Protein AF-A0A3D5UYQ9-F1 (afdb_monomer_lite)

Sequence (137 aa):
KLAPEERDIIEDWAAAVFQTLLFNLVNPEQKKLIYADFGLDWREVQAEMLEAVTDEDRREGMKDAANVFRVLVKTLLKAGIITDRTRAFYATYVDMEELKDEDDRMVGDDIAEQGIEFLKTVNFANKKNPMHSAAAE

Secondary structure (DSSP, 8-state):
---HHHHHHHHHHHHHHHHHHHHHTT-GGGGHHHHHHTT--HHHHHHHHHHH--HHHHHHHTTSTT-HHHHHHHHHHHTT---HHHHHHHHTTS-HHHHHHS-S--HHHHHHHHHHHHHHHHHHHHHT---SSS---

Structure (mmCIF, N/CA/C/O backbone):
data_AF-A0A3D5UYQ9-F1
#
_entry.id   AF-A0A3D5UYQ9-F1
#
loop_
_atom_site.group_PDB
_atom_site.id
_ato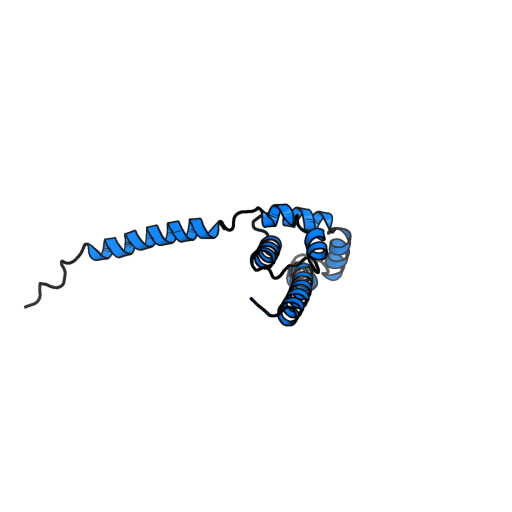m_site.type_symbol
_atom_site.label_atom_id
_atom_site.label_alt_id
_atom_site.label_comp_id
_atom_site.label_asym_id
_atom_site.label_entity_id
_atom_site.label_seq_id
_atom_site.pdbx_PDB_ins_code
_atom_site.Cartn_x
_atom_site.Cartn_y
_atom_site.Cartn_z
_atom_site.occupancy
_atom_site.B_iso_or_equiv
_atom_site.auth_seq_id
_atom_site.auth_comp_id
_atom_site.auth_asym_id
_atom_site.auth_atom_id
_atom_site.pdbx_PDB_model_num
ATOM 1 N N . LYS A 1 1 ? -9.394 -0.340 23.772 1.00 65.75 1 LYS A N 1
ATOM 2 C CA . LYS A 1 1 ? -8.863 0.708 22.865 1.00 65.75 1 LYS A CA 1
ATOM 3 C C . LYS A 1 1 ? -7.449 1.021 23.327 1.00 65.75 1 LYS A C 1
ATOM 5 O O . LYS A 1 1 ? -7.270 1.093 24.535 1.00 65.75 1 LYS A O 1
ATOM 10 N N . LEU A 1 2 ? -6.494 1.115 22.403 1.00 73.94 2 LEU A N 1
ATOM 11 C CA . LEU A 1 2 ? -5.098 1.474 22.693 1.00 73.94 2 LEU A CA 1
ATOM 12 C C . LEU A 1 2 ? -5.011 2.889 23.281 1.00 73.94 2 LEU A C 1
ATOM 14 O O . LEU A 1 2 ? -5.895 3.710 23.002 1.00 73.94 2 LEU A O 1
ATOM 18 N N . ALA A 1 3 ? -3.968 3.169 24.068 1.00 89.12 3 ALA A N 1
ATOM 19 C CA . ALA A 1 3 ? -3.659 4.543 24.451 1.00 89.12 3 ALA A CA 1
ATOM 20 C C . ALA A 1 3 ? -3.296 5.371 23.199 1.00 89.12 3 ALA A C 1
ATOM 22 O O . ALA A 1 3 ? -2.811 4.795 22.218 1.00 89.12 3 ALA A O 1
ATOM 23 N N . PRO A 1 4 ? -3.540 6.696 23.188 1.00 89.62 4 PRO A N 1
ATOM 24 C CA . PRO A 1 4 ? -3.223 7.544 22.038 1.00 89.62 4 PRO A CA 1
ATOM 25 C C . PRO A 1 4 ? -1.773 7.398 21.571 1.00 89.62 4 PRO A C 1
ATOM 27 O O . PRO A 1 4 ? -1.536 7.203 20.387 1.00 89.62 4 PRO A O 1
ATOM 30 N N . GLU A 1 5 ? -0.824 7.389 22.503 1.00 92.31 5 GLU A N 1
ATOM 31 C CA . GLU A 1 5 ? 0.606 7.297 22.211 1.00 92.31 5 GLU A CA 1
ATOM 32 C C . GLU A 1 5 ? 0.977 5.947 21.580 1.00 92.31 5 GLU A C 1
ATOM 34 O O . GLU A 1 5 ? 1.746 5.889 20.625 1.00 92.31 5 GLU A O 1
ATOM 39 N N . GLU A 1 6 ? 0.397 4.851 22.076 1.00 90.50 6 GLU A N 1
ATOM 40 C CA . GLU A 1 6 ? 0.620 3.509 21.525 1.00 90.50 6 GLU A CA 1
ATOM 41 C C . GLU A 1 6 ? 0.027 3.374 20.120 1.00 90.50 6 GLU A C 1
ATOM 43 O O . GLU A 1 6 ? 0.648 2.788 19.232 1.00 90.50 6 GLU A O 1
ATOM 48 N N . ARG A 1 7 ? -1.172 3.927 19.905 1.00 90.88 7 ARG A N 1
ATOM 49 C CA . ARG A 1 7 ? -1.819 3.934 18.590 1.00 90.88 7 ARG A CA 1
ATOM 50 C C . ARG A 1 7 ? -0.998 4.736 17.588 1.00 90.88 7 ARG A C 1
ATOM 52 O O . ARG A 1 7 ? -0.814 4.257 16.477 1.00 90.88 7 ARG A O 1
ATOM 59 N N . ASP A 1 8 ? -0.509 5.910 17.970 1.00 95.06 8 ASP A N 1
ATOM 60 C CA . ASP A 1 8 ? 0.236 6.787 17.066 1.00 95.06 8 ASP A CA 1
ATOM 61 C C . ASP A 1 8 ? 1.559 6.127 16.624 1.00 95.06 8 ASP A C 1
ATOM 63 O O . ASP A 1 8 ? 1.909 6.187 15.448 1.00 95.06 8 ASP A O 1
ATOM 67 N N . ILE A 1 9 ? 2.234 5.387 17.517 1.00 95.75 9 ILE A N 1
ATOM 68 C CA . ILE A 1 9 ? 3.410 4.567 17.164 1.00 95.75 9 ILE A CA 1
ATOM 69 C C . ILE A 1 9 ? 3.045 3.475 16.149 1.00 95.75 9 ILE A C 1
ATOM 71 O O . ILE A 1 9 ? 3.769 3.258 15.175 1.00 95.75 9 ILE A O 1
ATOM 75 N N . ILE A 1 10 ? 1.933 2.770 16.373 1.00 94.88 10 ILE A N 1
ATOM 76 C CA . ILE A 1 10 ? 1.465 1.710 15.468 1.00 94.88 10 ILE A CA 1
ATOM 77 C C . ILE A 1 10 ? 1.065 2.293 14.107 1.00 94.88 10 ILE A C 1
ATOM 79 O O . ILE A 1 10 ? 1.363 1.690 13.079 1.00 94.88 10 ILE A O 1
ATOM 83 N N . GLU A 1 11 ? 0.417 3.456 14.091 1.00 95.44 11 GLU A N 1
ATOM 84 C CA . GLU A 1 11 ? 0.010 4.169 12.882 1.00 95.44 11 GLU A CA 1
ATOM 85 C C . GLU A 1 11 ? 1.227 4.596 12.045 1.00 95.44 11 GLU A C 1
ATOM 87 O O . GLU A 1 11 ? 1.277 4.314 10.845 1.00 95.44 11 GLU A O 1
ATOM 92 N N . ASP A 1 12 ? 2.235 5.198 12.682 1.00 96.56 12 ASP A N 1
ATOM 93 C CA . ASP A 1 12 ? 3.471 5.625 12.019 1.00 96.56 12 ASP A CA 1
ATOM 94 C C . ASP A 1 12 ? 4.240 4.414 11.458 1.00 96.56 12 ASP A C 1
ATOM 96 O O . ASP A 1 12 ? 4.718 4.430 10.318 1.00 96.56 12 ASP A O 1
ATOM 100 N N . TRP A 1 13 ? 4.309 3.320 12.226 1.00 96.69 13 TRP A N 1
ATOM 101 C CA . TRP A 1 13 ? 4.916 2.070 11.770 1.00 96.69 13 TRP A CA 1
ATOM 102 C C . TRP A 1 13 ? 4.155 1.457 10.590 1.00 96.69 13 TRP A C 1
ATOM 104 O O . TRP A 1 13 ? 4.776 1.047 9.607 1.00 96.69 13 TRP A O 1
ATOM 114 N N . ALA A 1 14 ? 2.820 1.434 10.640 1.00 95.88 14 ALA A N 1
ATOM 115 C CA . ALA A 1 14 ? 1.992 0.906 9.561 1.00 95.88 14 ALA A CA 1
ATOM 116 C C . ALA A 1 14 ? 2.192 1.690 8.253 1.00 95.88 14 ALA A C 1
ATOM 118 O O . ALA A 1 14 ? 2.344 1.075 7.196 1.00 95.88 14 ALA A O 1
ATOM 119 N N . ALA A 1 15 ? 2.276 3.023 8.322 1.00 94.56 15 ALA A N 1
ATOM 120 C CA . ALA A 1 15 ? 2.550 3.865 7.157 1.00 94.56 15 ALA A CA 1
ATOM 121 C C . ALA A 1 15 ? 3.939 3.582 6.554 1.00 94.56 15 ALA A C 1
ATOM 123 O O . ALA A 1 15 ? 4.070 3.412 5.338 1.00 94.56 15 ALA A O 1
ATOM 124 N N . ALA A 1 16 ? 4.970 3.449 7.395 1.00 94.12 16 ALA A N 1
ATOM 125 C CA . ALA A 1 16 ? 6.324 3.122 6.946 1.00 94.12 16 ALA A CA 1
ATOM 126 C C . ALA A 1 16 ? 6.405 1.731 6.288 1.00 94.12 16 ALA A C 1
ATOM 128 O O . ALA A 1 16 ? 7.047 1.559 5.243 1.00 94.12 16 ALA A O 1
ATOM 129 N N . VAL A 1 17 ? 5.728 0.734 6.868 1.00 93.00 17 VAL A N 1
ATOM 130 C CA . VAL A 1 17 ? 5.650 -0.624 6.310 1.00 93.00 17 VAL A CA 1
ATOM 131 C C . VAL A 1 17 ? 4.901 -0.621 4.982 1.00 93.00 17 VAL A C 1
ATOM 133 O O . VAL A 1 17 ? 5.391 -1.212 4.020 1.00 93.00 17 VAL A O 1
ATOM 136 N N . PHE A 1 18 ? 3.764 0.076 4.896 1.00 91.88 18 PHE A N 1
ATOM 137 C CA . PHE A 1 18 ? 2.996 0.203 3.659 1.00 91.88 18 PHE A CA 1
ATOM 138 C C . PHE A 1 18 ? 3.860 0.760 2.525 1.00 91.88 18 PHE A C 1
ATOM 140 O O . PHE A 1 18 ? 3.958 0.135 1.470 1.00 91.88 18 PHE A O 1
ATOM 147 N N . GLN A 1 19 ? 4.549 1.882 2.762 1.00 88.88 19 GLN A N 1
ATOM 148 C CA . GLN A 1 19 ? 5.427 2.493 1.764 1.00 88.88 19 GLN A CA 1
ATOM 149 C C . GLN A 1 19 ? 6.528 1.527 1.316 1.00 88.88 19 GLN A C 1
ATOM 151 O O . GLN A 1 19 ? 6.777 1.358 0.124 1.00 88.88 19 GLN A O 1
ATOM 156 N N . THR A 1 20 ? 7.169 0.859 2.275 1.00 89.12 20 THR A N 1
ATOM 157 C CA . THR A 1 20 ? 8.256 -0.085 1.997 1.00 89.12 20 THR A CA 1
ATOM 158 C C . THR A 1 20 ? 7.777 -1.245 1.128 1.00 89.12 20 THR A C 1
ATOM 160 O O . THR A 1 20 ? 8.424 -1.593 0.141 1.00 89.12 20 THR A O 1
ATOM 163 N N . LEU A 1 21 ? 6.632 -1.842 1.467 1.00 87.69 21 LEU A N 1
ATOM 164 C CA . LEU A 1 21 ? 6.068 -2.955 0.708 1.00 87.69 21 LEU A CA 1
ATOM 165 C C . LEU A 1 21 ? 5.633 -2.524 -0.695 1.00 87.69 21 LEU A C 1
ATOM 167 O O . LEU A 1 21 ? 5.887 -3.262 -1.648 1.00 87.69 21 LEU A O 1
ATOM 171 N N . LEU A 1 22 ? 5.040 -1.332 -0.823 1.00 84.75 22 LEU A N 1
ATOM 172 C CA . LEU A 1 22 ? 4.555 -0.798 -2.095 1.00 84.75 22 LEU A CA 1
ATOM 173 C C . LEU A 1 22 ? 5.668 -0.727 -3.146 1.00 84.75 22 LEU A C 1
ATOM 175 O O . LEU A 1 22 ? 5.468 -1.149 -4.284 1.00 84.75 22 LEU A O 1
ATOM 179 N N . PHE A 1 23 ? 6.858 -0.266 -2.758 1.00 79.19 23 PHE A N 1
ATOM 180 C CA . PHE A 1 23 ? 7.998 -0.170 -3.673 1.00 79.19 23 PHE A CA 1
ATOM 181 C C . PHE A 1 23 ? 8.808 -1.468 -3.781 1.00 79.19 23 PHE A C 1
ATOM 183 O O . PHE A 1 23 ? 9.385 -1.741 -4.834 1.00 79.19 23 PHE A O 1
ATOM 190 N N . ASN A 1 24 ? 8.824 -2.307 -2.742 1.00 80.75 24 ASN A N 1
ATOM 191 C CA . ASN A 1 24 ? 9.569 -3.566 -2.782 1.00 80.75 24 ASN A CA 1
ATOM 192 C C . ASN A 1 24 ? 8.918 -4.633 -3.666 1.00 80.75 24 ASN A C 1
ATOM 194 O O . ASN A 1 24 ? 9.639 -5.341 -4.363 1.00 80.75 24 ASN A O 1
ATOM 198 N N . LEU A 1 25 ? 7.586 -4.753 -3.688 1.00 73.88 25 LEU A N 1
ATOM 199 C CA . LEU A 1 25 ? 6.907 -5.827 -4.436 1.00 73.88 25 LEU A CA 1
ATOM 200 C C . LEU A 1 25 ? 7.179 -5.764 -5.954 1.00 73.88 25 LEU A C 1
ATOM 202 O O . LEU A 1 25 ? 7.180 -6.773 -6.670 1.00 73.88 25 LEU A O 1
ATOM 206 N N . VAL A 1 26 ? 7.445 -4.560 -6.451 1.00 74.56 26 VAL A N 1
ATOM 207 C CA . VAL A 1 26 ? 7.749 -4.295 -7.858 1.00 74.56 26 VAL A CA 1
ATOM 208 C C . VAL A 1 26 ? 9.240 -4.100 -8.126 1.00 74.56 26 VAL A C 1
ATOM 210 O O . VAL A 1 26 ? 9.596 -3.886 -9.277 1.00 74.56 26 VAL A O 1
ATOM 213 N N . ASN A 1 27 ? 10.111 -4.236 -7.119 1.00 85.31 27 ASN A N 1
ATOM 214 C CA . ASN A 1 27 ? 11.535 -3.925 -7.239 1.00 85.31 27 ASN A CA 1
ATOM 215 C C . ASN A 1 27 ? 12.237 -4.827 -8.282 1.00 85.31 27 ASN A C 1
ATOM 217 O O . ASN A 1 27 ? 12.340 -6.044 -8.075 1.00 85.31 27 ASN A O 1
AT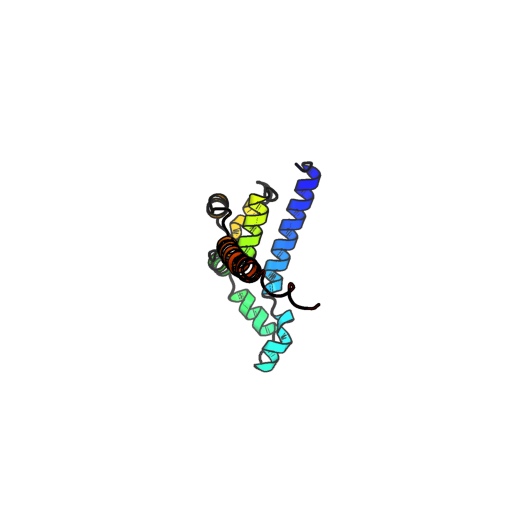OM 221 N N . PRO A 1 28 ? 12.760 -4.256 -9.386 1.00 90.75 28 PRO A N 1
ATOM 222 C CA . PRO A 1 28 ? 13.413 -5.031 -10.437 1.00 90.75 28 PRO A CA 1
ATOM 223 C C . PRO A 1 28 ? 14.682 -5.758 -9.993 1.00 90.75 28 PRO A C 1
ATOM 225 O O . PRO A 1 28 ? 14.970 -6.845 -10.492 1.00 90.75 28 PRO A O 1
ATOM 228 N N . GLU A 1 29 ? 15.406 -5.232 -9.005 1.00 91.31 29 GLU A N 1
ATOM 229 C CA . GLU A 1 29 ? 16.603 -5.877 -8.465 1.00 91.31 29 GLU A CA 1
ATOM 230 C C . GLU A 1 29 ? 16.292 -7.271 -7.900 1.00 91.31 29 GLU A C 1
ATOM 232 O O . GLU A 1 29 ? 17.046 -8.224 -8.116 1.00 91.31 29 GLU A O 1
ATOM 237 N N . GLN A 1 30 ? 15.140 -7.423 -7.235 1.00 89.31 30 GLN A N 1
ATOM 238 C CA . GLN A 1 30 ? 14.695 -8.709 -6.685 1.00 89.31 30 GLN A CA 1
ATOM 239 C C . GLN A 1 30 ? 14.364 -9.735 -7.780 1.00 89.31 30 GLN A C 1
ATOM 241 O O . GLN A 1 30 ? 14.389 -10.938 -7.528 1.00 89.31 30 GLN A O 1
ATOM 246 N N . LYS A 1 31 ? 14.095 -9.270 -9.006 1.00 91.69 31 LYS A N 1
ATOM 247 C CA . LYS A 1 31 ? 13.748 -10.084 -10.182 1.00 91.69 31 LYS A CA 1
ATOM 248 C C . LYS A 1 31 ? 14.901 -10.202 -11.183 1.00 91.69 31 LYS A C 1
ATOM 250 O O . LYS A 1 31 ? 14.702 -10.738 -12.268 1.00 91.69 31 LYS A O 1
ATOM 255 N N . LYS A 1 32 ? 16.119 -9.772 -10.827 1.00 94.00 32 LYS A N 1
ATOM 256 C CA . LYS A 1 32 ? 17.281 -9.739 -11.739 1.00 94.00 32 LYS A CA 1
ATOM 257 C C . LYS A 1 32 ? 17.583 -11.060 -12.451 1.00 94.00 32 LYS A C 1
ATOM 259 O O . LYS A 1 32 ? 18.029 -11.034 -13.590 1.00 94.00 32 LYS A O 1
ATOM 264 N N . LEU A 1 33 ? 17.331 -12.198 -11.799 1.00 94.88 33 LEU A N 1
ATOM 265 C CA . LEU A 1 33 ? 17.521 -13.517 -12.412 1.00 94.88 33 LEU A CA 1
ATOM 266 C C . LEU A 1 33 ? 16.516 -13.762 -13.544 1.00 94.88 33 LEU A C 1
ATOM 268 O O . LEU A 1 33 ? 16.907 -14.233 -14.600 1.00 94.88 33 LEU A O 1
ATOM 272 N N . ILE A 1 34 ? 15.257 -13.360 -13.348 1.00 94.19 34 ILE A N 1
ATOM 273 C CA . ILE A 1 34 ? 14.201 -13.488 -14.359 1.00 94.19 34 ILE A CA 1
ATOM 274 C C . ILE A 1 34 ? 14.537 -12.609 -15.564 1.00 94.19 34 ILE A C 1
ATOM 276 O O . ILE A 1 34 ? 14.446 -13.063 -16.694 1.00 94.19 34 ILE A O 1
ATOM 280 N N . TYR A 1 35 ? 14.959 -11.360 -15.343 1.00 95.62 35 TYR A N 1
ATOM 281 C CA . TYR A 1 35 ? 15.314 -10.456 -16.443 1.00 95.62 35 TYR A CA 1
ATOM 282 C C . TYR A 1 35 ? 16.508 -10.952 -17.260 1.00 95.62 35 TYR A C 1
ATOM 284 O O . TYR A 1 35 ? 16.485 -10.860 -18.488 1.00 95.62 35 TYR A O 1
ATOM 292 N N . ALA A 1 36 ? 17.506 -11.546 -16.599 1.00 95.38 36 ALA A N 1
ATOM 293 C CA . ALA A 1 36 ? 18.661 -12.127 -17.272 1.00 95.38 36 ALA A CA 1
ATOM 294 C C . ALA A 1 36 ? 18.271 -13.256 -18.245 1.00 95.38 36 ALA A C 1
ATOM 296 O O . ALA A 1 36 ? 18.857 -13.336 -19.324 1.00 95.38 36 ALA A O 1
ATOM 297 N N . ASP A 1 37 ? 17.250 -14.061 -17.925 1.00 96.88 37 ASP A N 1
ATOM 298 C CA . ASP A 1 37 ? 16.752 -15.130 -18.808 1.00 96.88 37 ASP A CA 1
ATOM 299 C C . ASP A 1 37 ? 16.175 -14.596 -20.136 1.00 96.88 37 ASP A C 1
ATOM 301 O O . ASP A 1 37 ? 16.142 -15.315 -21.135 1.00 96.88 37 ASP A O 1
ATOM 305 N N . PHE A 1 38 ? 15.770 -13.322 -20.174 1.00 96.25 38 PHE A N 1
ATOM 306 C CA . PHE A 1 38 ? 15.293 -12.627 -21.377 1.00 96.25 38 PHE A CA 1
ATOM 307 C C . PHE A 1 38 ? 16.331 -11.658 -21.970 1.00 96.25 38 PHE A C 1
ATOM 309 O O . PHE A 1 38 ? 16.018 -10.929 -22.910 1.00 96.25 38 PHE A O 1
ATOM 316 N N . GLY A 1 39 ? 17.561 -11.642 -21.443 1.00 96.38 39 GLY A N 1
ATOM 317 C CA . GLY A 1 39 ? 18.635 -10.761 -21.909 1.00 96.38 39 GLY A CA 1
ATOM 318 C C . GLY A 1 39 ? 18.476 -9.290 -21.508 1.00 96.38 39 GLY A C 1
ATOM 319 O O . GLY A 1 39 ? 19.032 -8.426 -22.181 1.00 96.38 39 GLY A O 1
ATOM 320 N N . LEU A 1 40 ? 17.727 -8.998 -20.441 1.00 97.25 40 LEU A N 1
ATOM 321 C CA . LEU A 1 40 ? 17.479 -7.640 -19.943 1.00 97.25 40 LEU A CA 1
ATOM 322 C C . LEU A 1 40 ? 18.368 -7.317 -18.723 1.00 97.25 40 LEU A C 1
ATOM 324 O O . LEU A 1 40 ? 18.489 -8.144 -17.814 1.00 97.25 40 LEU A O 1
ATOM 328 N N . ASP A 1 41 ? 18.947 -6.108 -18.656 1.00 96.31 41 ASP A N 1
ATOM 329 C CA . ASP A 1 41 ? 19.601 -5.601 -17.435 1.00 96.31 41 ASP A CA 1
ATOM 330 C C . ASP A 1 41 ? 18.541 -5.047 -16.470 1.00 96.31 41 ASP A C 1
ATOM 332 O O . ASP A 1 41 ? 17.776 -4.140 -16.795 1.00 96.31 41 ASP A O 1
ATOM 336 N N . TRP A 1 42 ? 18.513 -5.566 -15.242 1.00 95.19 42 TRP A N 1
ATOM 337 C CA . TRP A 1 42 ? 17.580 -5.125 -14.205 1.00 95.19 42 TRP A CA 1
ATOM 338 C C . TRP A 1 42 ? 17.709 -3.632 -13.870 1.00 95.19 42 TRP A C 1
ATOM 340 O O . TRP A 1 42 ? 16.727 -3.038 -13.428 1.00 95.19 42 TRP A O 1
ATOM 350 N N . ARG A 1 43 ? 18.886 -3.021 -14.071 1.00 95.44 43 ARG A N 1
ATOM 351 C CA . ARG A 1 43 ? 19.079 -1.577 -13.859 1.00 95.44 43 ARG A CA 1
ATOM 352 C C . ARG A 1 43 ? 18.371 -0.746 -14.920 1.00 95.44 43 ARG A C 1
ATOM 354 O O . ARG A 1 43 ? 17.771 0.269 -14.582 1.00 95.44 43 ARG A O 1
ATOM 361 N N . GLU A 1 44 ? 18.421 -1.191 -16.172 1.00 95.06 44 GLU A N 1
ATOM 362 C CA . GLU A 1 44 ? 17.692 -0.561 -17.276 1.00 95.06 44 GLU A CA 1
ATOM 363 C C . GLU A 1 44 ? 16.188 -0.723 -17.054 1.00 95.06 44 GLU A C 1
ATOM 365 O O . GLU A 1 44 ? 15.462 0.266 -17.052 1.00 95.06 44 GLU A O 1
ATOM 370 N N . VAL A 1 45 ? 15.734 -1.934 -16.708 1.00 93.31 45 VAL A N 1
ATOM 371 C CA . VAL A 1 45 ? 14.328 -2.178 -16.344 1.00 93.31 45 VAL A CA 1
ATOM 372 C C . VAL A 1 45 ? 13.885 -1.286 -15.181 1.00 93.31 45 VAL A C 1
ATOM 374 O O . VAL A 1 45 ? 12.775 -0.766 -15.198 1.00 93.31 45 VAL A O 1
ATOM 377 N N . GLN A 1 46 ? 14.730 -1.076 -14.168 1.00 91.06 46 GLN A N 1
ATOM 378 C CA . GLN A 1 46 ? 14.407 -0.177 -13.059 1.00 91.06 46 GLN A CA 1
ATOM 379 C C . GLN A 1 46 ? 14.273 1.281 -13.486 1.00 91.06 46 GLN A C 1
ATOM 381 O O . GLN A 1 46 ? 13.349 1.944 -13.018 1.00 91.06 46 GLN A O 1
ATOM 386 N N . ALA A 1 47 ? 15.166 1.779 -14.340 1.00 90.94 47 ALA A N 1
ATOM 387 C CA . ALA A 1 47 ? 15.078 3.141 -14.854 1.00 90.94 47 ALA A CA 1
ATOM 388 C C . ALA A 1 47 ? 13.781 3.343 -15.655 1.00 90.94 47 ALA A C 1
ATOM 390 O O . ALA A 1 47 ? 13.019 4.260 -15.357 1.00 90.94 47 ALA A O 1
ATOM 391 N N . GLU A 1 48 ? 13.484 2.416 -16.566 1.00 90.44 48 GLU A N 1
ATOM 392 C CA . GLU A 1 48 ? 12.261 2.418 -17.377 1.00 90.44 48 GLU A CA 1
ATOM 393 C C . GLU A 1 48 ? 11.001 2.334 -16.505 1.00 90.44 48 GLU A C 1
ATOM 395 O O . GLU A 1 48 ? 10.050 3.084 -16.693 1.00 90.44 48 GLU A O 1
ATOM 400 N N . MET A 1 49 ? 10.986 1.465 -15.487 1.00 85.50 49 MET A N 1
ATOM 401 C CA . MET A 1 49 ? 9.844 1.355 -14.574 1.00 85.50 49 MET A CA 1
ATOM 402 C C . MET A 1 49 ? 9.636 2.606 -13.717 1.00 85.50 49 MET A C 1
ATOM 404 O O . MET A 1 49 ? 8.494 2.928 -13.399 1.00 85.50 49 MET A O 1
ATOM 408 N N . LEU A 1 50 ? 10.702 3.298 -13.309 1.00 82.38 50 LEU A N 1
ATOM 409 C CA . LEU A 1 50 ? 10.582 4.554 -12.563 1.00 82.38 50 LEU A CA 1
ATOM 410 C C . LEU A 1 50 ? 9.995 5.676 -13.425 1.00 82.38 50 LEU A C 1
ATOM 412 O O . LEU A 1 50 ? 9.272 6.517 -12.896 1.00 82.38 50 LEU A O 1
ATOM 416 N N . GLU A 1 51 ? 10.290 5.679 -14.724 1.00 82.12 51 GLU A N 1
ATOM 417 C CA . GLU A 1 51 ? 9.735 6.639 -15.679 1.00 82.12 51 GLU A CA 1
ATOM 418 C C . GLU A 1 51 ? 8.294 6.288 -16.080 1.00 82.12 51 GLU A C 1
ATOM 420 O O . GLU A 1 51 ? 7.445 7.172 -16.173 1.00 82.12 51 GLU A O 1
ATOM 425 N N . ALA A 1 52 ? 8.000 4.998 -16.260 1.00 82.50 52 ALA A N 1
ATOM 426 C CA . ALA A 1 52 ? 6.715 4.522 -16.760 1.00 82.50 52 ALA A CA 1
ATOM 427 C C . ALA A 1 52 ? 5.635 4.344 -15.682 1.00 82.50 52 ALA A C 1
ATOM 429 O O . ALA A 1 52 ? 4.458 4.457 -16.002 1.00 82.50 52 ALA A O 1
ATOM 430 N N . VAL A 1 53 ? 5.995 4.024 -14.429 1.00 80.31 53 VAL A N 1
ATOM 431 C CA . VAL A 1 53 ? 5.019 3.756 -13.356 1.00 80.31 53 VAL A CA 1
ATOM 432 C C . VAL A 1 53 ? 4.819 5.001 -12.500 1.00 80.31 53 VAL A C 1
ATOM 434 O O . VAL A 1 53 ? 5.514 5.232 -11.498 1.00 80.31 53 VAL A O 1
ATOM 437 N N . THR A 1 54 ? 3.814 5.778 -12.878 1.00 82.56 54 THR A N 1
ATOM 438 C CA . THR A 1 54 ? 3.398 6.989 -12.177 1.00 82.56 54 THR A CA 1
ATOM 439 C C . THR A 1 54 ? 2.513 6.671 -10.969 1.00 82.56 54 THR A C 1
ATOM 441 O O . THR A 1 54 ? 2.061 5.541 -10.760 1.00 82.56 54 THR A O 1
ATOM 444 N N . ASP A 1 55 ? 2.243 7.677 -10.140 1.00 80.00 55 ASP A N 1
ATOM 445 C CA . ASP A 1 55 ? 1.270 7.535 -9.052 1.00 80.00 55 ASP A CA 1
ATOM 446 C C . ASP A 1 55 ? -0.164 7.354 -9.565 1.00 80.00 55 ASP A C 1
ATOM 448 O O . ASP A 1 55 ? -0.986 6.758 -8.869 1.00 80.00 55 ASP A O 1
ATOM 452 N N . GLU A 1 56 ? -0.459 7.799 -10.790 1.00 83.44 56 GLU A N 1
ATOM 453 C CA . GLU A 1 56 ? -1.743 7.553 -11.449 1.00 83.44 56 GLU A CA 1
ATOM 454 C C . GLU A 1 56 ? -1.905 6.071 -11.801 1.00 83.44 56 GLU A C 1
ATOM 456 O O . GLU A 1 56 ? -2.930 5.481 -11.467 1.00 83.44 56 GLU A O 1
ATOM 461 N N . ASP A 1 57 ? -0.861 5.427 -12.334 1.00 84.31 57 ASP A N 1
ATOM 462 C CA . ASP A 1 57 ? -0.865 3.980 -12.600 1.00 84.31 57 ASP A CA 1
ATOM 463 C C . ASP A 1 57 ? -1.031 3.172 -11.310 1.00 84.31 57 ASP A C 1
ATOM 465 O O . ASP A 1 57 ? -1.783 2.193 -11.256 1.00 84.31 57 ASP A O 1
ATOM 469 N N . ARG A 1 58 ? -0.359 3.604 -10.231 1.00 84.62 58 ARG A N 1
ATOM 470 C CA . ARG A 1 58 ? -0.533 3.000 -8.902 1.00 84.62 58 ARG A CA 1
ATOM 471 C C . ARG A 1 58 ? -1.973 3.152 -8.433 1.00 84.62 58 ARG A C 1
ATOM 473 O O . ARG A 1 58 ? -2.567 2.162 -8.016 1.00 84.62 58 ARG A O 1
ATOM 480 N N . ARG A 1 59 ? -2.541 4.357 -8.515 1.00 85.75 59 ARG A N 1
ATOM 481 C CA . ARG A 1 59 ? -3.927 4.637 -8.115 1.00 85.75 59 ARG A CA 1
ATOM 482 C C . ARG A 1 59 ? -4.926 3.811 -8.923 1.00 85.75 59 ARG A C 1
ATOM 484 O O . ARG A 1 59 ? -5.865 3.278 -8.340 1.00 85.75 59 ARG A O 1
ATOM 491 N N . GLU A 1 60 ? -4.718 3.659 -10.227 1.00 87.19 60 GLU A N 1
ATOM 492 C CA . GLU A 1 60 ? -5.573 2.828 -11.078 1.00 87.19 60 GLU A CA 1
ATOM 493 C C . GLU A 1 60 ? -5.520 1.359 -10.647 1.00 87.19 60 GLU A C 1
ATOM 495 O O . GLU A 1 60 ? -6.558 0.739 -10.423 1.00 87.19 60 GLU A O 1
ATOM 500 N N . GLY A 1 61 ? -4.318 0.821 -10.420 1.00 84.12 61 GLY A N 1
ATOM 501 C CA . GLY A 1 61 ? -4.146 -0.543 -9.919 1.00 84.12 61 GLY A CA 1
ATOM 502 C C . GLY A 1 61 ? -4.782 -0.773 -8.543 1.00 84.12 61 GLY A C 1
ATOM 503 O O . GLY A 1 61 ? -5.206 -1.889 -8.240 1.00 84.12 61 GLY A O 1
ATOM 504 N N . MET A 1 62 ? -4.882 0.265 -7.710 1.00 85.75 62 MET A N 1
ATOM 505 C CA . MET A 1 62 ? -5.542 0.209 -6.401 1.00 85.75 62 MET A CA 1
ATOM 506 C C . MET A 1 62 ? -7.072 0.273 -6.464 1.00 85.75 62 MET A C 1
ATOM 508 O O . MET A 1 62 ? -7.703 0.157 -5.417 1.00 85.75 62 MET A O 1
ATOM 512 N N . LYS A 1 63 ? -7.689 0.437 -7.640 1.00 85.31 63 LYS A N 1
ATOM 513 C CA . LYS A 1 63 ? -9.149 0.304 -7.792 1.00 85.31 63 LYS A CA 1
ATOM 514 C C . LYS A 1 63 ? -9.609 -1.151 -7.777 1.00 85.31 63 LYS A C 1
ATOM 516 O O . LYS A 1 63 ? -10.766 -1.423 -7.472 1.00 85.31 63 LYS A O 1
ATOM 521 N N . ASP A 1 64 ? -8.719 -2.088 -8.098 1.00 83.81 64 ASP A N 1
ATOM 522 C CA . ASP A 1 64 ? -9.035 -3.510 -8.034 1.00 83.81 64 ASP A CA 1
ATOM 523 C C . ASP A 1 64 ? -9.239 -3.943 -6.573 1.00 83.81 64 ASP A C 1
ATOM 525 O O . ASP A 1 64 ? -8.341 -3.828 -5.734 1.00 83.81 64 ASP A O 1
ATOM 529 N N . ALA A 1 65 ? -10.424 -4.476 -6.269 1.00 77.00 65 ALA A N 1
ATOM 530 C CA . ALA A 1 65 ? -10.769 -5.001 -4.952 1.00 77.00 65 ALA A CA 1
ATOM 531 C C . ALA A 1 65 ? -9.842 -6.150 -4.508 1.00 77.00 65 ALA A C 1
ATOM 533 O O . ALA A 1 65 ? -9.639 -6.339 -3.308 1.00 77.00 65 ALA A O 1
ATOM 534 N N . ALA A 1 66 ? -9.252 -6.892 -5.452 1.00 79.06 66 ALA A N 1
ATOM 535 C CA . ALA A 1 66 ? -8.290 -7.956 -5.178 1.00 79.06 66 ALA A CA 1
ATOM 536 C C . ALA A 1 66 ? -6.854 -7.445 -4.954 1.00 79.06 66 ALA A C 1
ATOM 538 O O . ALA A 1 66 ? -5.966 -8.231 -4.608 1.00 79.06 66 ALA A O 1
ATOM 539 N N . ASN A 1 67 ? -6.596 -6.143 -5.122 1.00 86.88 67 ASN A N 1
ATOM 540 C CA . ASN A 1 67 ? -5.279 -5.575 -4.878 1.00 86.88 67 ASN A CA 1
ATOM 541 C C . ASN A 1 67 ? -4.908 -5.687 -3.389 1.00 86.88 67 ASN A C 1
ATOM 543 O O . ASN A 1 67 ? -5.564 -5.123 -2.511 1.00 86.88 67 ASN A O 1
ATOM 547 N N . VAL A 1 68 ? -3.801 -6.377 -3.104 1.00 86.75 68 VAL A N 1
ATOM 548 C CA . VAL A 1 68 ? -3.332 -6.645 -1.735 1.00 86.75 68 VAL A CA 1
ATOM 549 C C . VAL A 1 68 ? -3.099 -5.373 -0.914 1.00 86.75 68 VAL A C 1
ATOM 551 O O . VAL A 1 68 ? -3.366 -5.354 0.287 1.00 86.75 68 VAL A O 1
ATOM 554 N N . PHE A 1 69 ? -2.641 -4.291 -1.541 1.00 90.25 69 PHE A N 1
ATOM 555 C CA . PHE A 1 69 ? -2.410 -3.023 -0.857 1.00 90.25 69 PHE A CA 1
ATOM 556 C C . PHE A 1 69 ? -3.721 -2.298 -0.564 1.00 90.25 69 PHE A C 1
ATOM 558 O O . PHE A 1 69 ? -3.863 -1.757 0.529 1.00 90.25 69 PHE A O 1
ATOM 565 N N . ARG A 1 70 ? -4.704 -2.345 -1.474 1.00 90.25 70 ARG A N 1
ATOM 566 C CA . ARG A 1 70 ? -6.059 -1.831 -1.212 1.00 90.25 70 ARG A CA 1
ATOM 567 C C . ARG A 1 70 ? -6.680 -2.548 -0.010 1.00 90.25 70 ARG A C 1
ATOM 569 O O . ARG A 1 70 ? -7.169 -1.898 0.913 1.00 90.25 70 ARG A O 1
ATOM 576 N N . VAL A 1 71 ? -6.582 -3.880 0.023 1.00 89.44 71 VAL A N 1
ATOM 577 C CA . VAL A 1 71 ? -7.044 -4.711 1.151 1.00 89.44 71 VAL A CA 1
ATOM 578 C C . VAL A 1 71 ? -6.314 -4.349 2.449 1.00 89.44 71 VAL A C 1
ATOM 580 O O . VAL A 1 71 ? -6.950 -4.226 3.500 1.00 89.44 71 VAL A O 1
ATOM 583 N N . LEU A 1 72 ? -4.998 -4.123 2.396 1.00 91.44 72 LEU A N 1
ATOM 584 C CA . LEU A 1 72 ? -4.221 -3.680 3.554 1.00 91.44 72 LEU A CA 1
ATOM 585 C C . LEU A 1 72 ? -4.713 -2.322 4.079 1.00 91.44 72 LEU A C 1
ATOM 587 O O . LEU A 1 72 ? -4.982 -2.205 5.273 1.00 91.44 72 LEU A O 1
ATOM 591 N N . VAL A 1 73 ? -4.895 -1.320 3.212 1.00 93.56 73 VAL A N 1
ATOM 592 C CA . VAL A 1 73 ? -5.394 0.004 3.629 1.00 93.56 73 VAL A CA 1
ATOM 593 C C . VAL A 1 73 ? -6.793 -0.101 4.230 1.00 93.56 73 VAL A C 1
ATOM 595 O O . VAL A 1 73 ? -7.030 0.451 5.305 1.00 93.56 73 VAL A O 1
ATOM 598 N N . LYS A 1 74 ? -7.695 -0.874 3.609 1.00 91.69 74 LYS A N 1
ATOM 599 C CA . LYS A 1 74 ? -9.030 -1.157 4.157 1.00 91.69 74 LYS A CA 1
ATOM 600 C C . LYS A 1 74 ? -8.949 -1.731 5.568 1.00 91.69 74 LYS A C 1
ATOM 602 O O . LYS A 1 74 ? -9.646 -1.273 6.469 1.00 91.69 74 LYS A O 1
ATOM 607 N N . THR A 1 75 ? -8.070 -2.710 5.768 1.00 90.75 75 THR A N 1
ATOM 608 C CA . THR A 1 75 ? -7.889 -3.383 7.059 1.00 90.75 75 THR A CA 1
ATOM 609 C C . THR A 1 75 ? -7.414 -2.399 8.128 1.00 90.75 75 THR A C 1
ATOM 611 O O . THR A 1 75 ? -7.992 -2.340 9.212 1.00 90.75 75 THR A O 1
ATOM 614 N N . LEU A 1 76 ? -6.402 -1.582 7.818 1.00 92.88 76 LEU A N 1
ATOM 615 C CA . LEU A 1 76 ? -5.881 -0.561 8.733 1.00 92.88 76 LEU A CA 1
ATOM 616 C C . LEU A 1 76 ? -6.934 0.515 9.058 1.00 92.88 76 LEU A C 1
ATOM 618 O O . LEU A 1 76 ? -7.017 0.974 10.200 1.00 92.88 76 LEU A O 1
ATOM 622 N N . LEU A 1 77 ? -7.761 0.891 8.076 1.00 92.31 77 LEU A N 1
ATOM 623 C CA . LEU A 1 77 ? -8.859 1.844 8.240 1.00 92.31 77 LEU A CA 1
ATOM 624 C C . LEU A 1 77 ? -9.960 1.289 9.155 1.00 92.31 77 LEU A C 1
ATOM 626 O O . LEU A 1 77 ? -10.321 1.932 10.140 1.00 92.31 77 LEU A O 1
ATOM 630 N N . LYS A 1 78 ? -10.456 0.077 8.878 1.00 88.19 78 LYS A N 1
ATOM 631 C CA . LYS A 1 78 ? -11.511 -0.593 9.664 1.00 88.19 78 LYS A CA 1
ATOM 632 C C . LYS A 1 78 ? -11.049 -0.931 11.086 1.00 88.19 78 LYS A C 1
ATOM 634 O O . LYS A 1 78 ? -11.839 -0.851 12.023 1.00 88.19 78 LYS A O 1
ATOM 639 N N . ALA A 1 79 ? -9.761 -1.229 11.275 1.00 89.00 79 ALA A N 1
ATOM 640 C CA . ALA A 1 79 ? -9.155 -1.431 12.593 1.00 89.00 79 ALA A CA 1
ATOM 641 C C . ALA A 1 79 ? -8.987 -0.129 13.407 1.00 89.00 79 ALA A C 1
ATOM 643 O O . ALA A 1 79 ? -8.632 -0.186 14.586 1.00 89.00 79 ALA A O 1
ATOM 644 N N . GLY A 1 80 ? -9.223 1.042 12.802 1.00 90.00 80 GLY A N 1
ATOM 645 C CA . GLY A 1 80 ? -9.026 2.344 13.442 1.00 90.00 80 GLY A CA 1
ATOM 646 C C . GLY A 1 80 ? -7.555 2.693 13.687 1.00 90.00 80 GLY A C 1
ATOM 647 O O . GLY A 1 80 ? -7.265 3.484 14.587 1.00 90.00 80 GLY A O 1
ATOM 648 N N . ILE A 1 81 ? -6.640 2.082 12.925 1.00 93.25 81 ILE A N 1
ATOM 649 C CA . ILE A 1 81 ? -5.208 2.409 12.943 1.00 93.25 81 ILE A CA 1
ATOM 650 C C . ILE A 1 81 ? -4.965 3.679 12.127 1.00 93.25 81 ILE A C 1
ATOM 652 O O . ILE A 1 81 ? -4.237 4.555 12.579 1.00 93.25 81 ILE A O 1
ATOM 656 N N . ILE A 1 82 ? -5.607 3.805 10.959 1.00 94.31 82 ILE A N 1
ATOM 657 C CA . ILE A 1 82 ? -5.555 5.043 10.172 1.00 94.31 82 ILE A CA 1
ATOM 658 C C . ILE A 1 82 ? -6.422 6.095 10.858 1.00 94.31 82 ILE A C 1
ATOM 660 O O . ILE A 1 82 ? -7.640 5.936 10.981 1.00 94.31 82 ILE A O 1
ATOM 664 N N . THR A 1 83 ? -5.788 7.188 11.266 1.00 94.12 83 THR A N 1
ATOM 665 C CA . THR A 1 83 ? -6.452 8.378 11.794 1.00 94.12 83 THR A CA 1
ATOM 666 C C . THR A 1 83 ? -6.310 9.540 10.814 1.00 94.12 83 THR A C 1
ATOM 668 O O . THR A 1 83 ? -5.753 9.404 9.722 1.00 94.12 83 THR A O 1
ATOM 671 N N . ASP A 1 84 ? -6.790 10.719 11.202 1.00 95.06 84 ASP A N 1
ATOM 672 C CA . ASP A 1 84 ? -6.619 11.933 10.404 1.00 95.06 84 ASP A CA 1
ATOM 673 C C . ASP A 1 84 ? -5.139 12.301 10.192 1.00 95.06 84 ASP A C 1
ATOM 675 O O . ASP A 1 84 ? -4.824 12.971 9.210 1.00 95.06 84 ASP A O 1
ATOM 679 N N . ARG A 1 85 ? -4.222 11.816 11.049 1.00 95.69 85 ARG A N 1
ATOM 680 C CA . ARG A 1 85 ? -2.773 12.049 10.924 1.00 95.69 85 ARG A CA 1
ATOM 681 C C . ARG A 1 85 ? -2.203 11.450 9.641 1.00 95.69 85 ARG A C 1
ATOM 683 O O . ARG A 1 85 ? -1.453 12.125 8.940 1.00 95.69 85 ARG A O 1
ATOM 690 N N . THR A 1 86 ? -2.553 10.201 9.330 1.00 96.31 86 THR A N 1
ATOM 691 C CA . THR A 1 86 ? -2.006 9.488 8.161 1.00 96.31 86 THR A CA 1
ATOM 692 C C . THR A 1 86 ? -2.996 9.321 7.013 1.00 96.31 86 THR A C 1
ATOM 694 O O . THR A 1 86 ? -2.592 8.909 5.928 1.00 96.31 86 THR A O 1
ATOM 697 N N . ARG A 1 87 ? -4.270 9.707 7.173 1.00 94.81 87 ARG A N 1
ATOM 698 C CA . ARG A 1 87 ? -5.297 9.604 6.117 1.00 94.81 87 ARG A CA 1
ATOM 699 C C . ARG A 1 87 ? -4.839 10.186 4.775 1.00 94.81 87 ARG A C 1
ATOM 701 O O . ARG A 1 87 ? -5.022 9.542 3.746 1.00 94.81 87 ARG A O 1
ATOM 708 N N . ALA A 1 88 ? -4.225 11.370 4.782 1.00 94.62 88 ALA A N 1
ATOM 709 C CA . ALA A 1 88 ? -3.766 12.036 3.559 1.00 94.62 88 ALA A CA 1
ATOM 710 C C . ALA A 1 88 ? -2.673 11.246 2.817 1.00 94.62 88 ALA A C 1
ATOM 712 O O . ALA A 1 88 ? -2.629 11.265 1.590 1.00 94.62 88 ALA A O 1
ATOM 713 N N . PHE A 1 89 ? -1.825 10.513 3.544 1.00 93.62 89 PHE A N 1
ATOM 714 C CA . PHE A 1 89 ? -0.791 9.673 2.945 1.00 93.62 89 PHE A CA 1
ATOM 715 C C . PHE A 1 89 ? -1.418 8.550 2.107 1.00 93.62 89 PHE 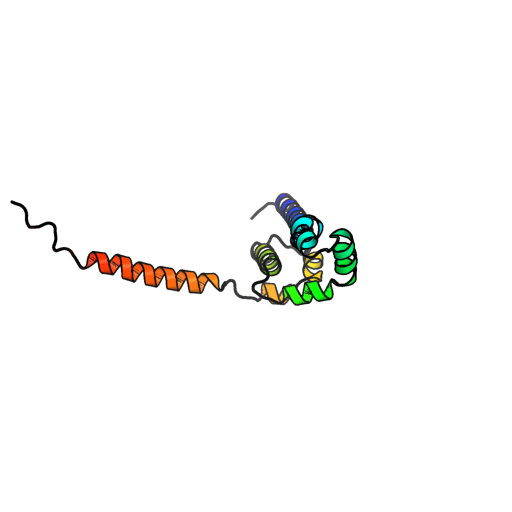A C 1
ATOM 717 O O . PHE A 1 89 ? -1.086 8.401 0.931 1.00 93.62 89 PHE A O 1
ATOM 724 N N . TYR A 1 90 ? -2.392 7.829 2.669 1.00 93.56 90 TYR A N 1
ATOM 725 C CA . TYR A 1 90 ? -3.098 6.757 1.961 1.00 93.56 90 TYR A CA 1
ATOM 726 C C . TYR A 1 90 ? -3.996 7.285 0.834 1.00 93.56 90 TYR A C 1
ATOM 728 O O . TYR A 1 90 ? -4.062 6.670 -0.230 1.00 93.56 90 TYR A O 1
ATOM 736 N N . ALA A 1 91 ? -4.607 8.463 1.017 1.00 93.56 91 ALA A N 1
ATOM 737 C CA . ALA A 1 91 ? -5.457 9.116 0.016 1.00 93.56 91 ALA A CA 1
ATOM 738 C C . ALA A 1 91 ? -4.732 9.453 -1.304 1.00 93.56 91 ALA A C 1
ATOM 740 O O . ALA A 1 91 ? -5.379 9.723 -2.317 1.00 93.56 91 ALA A O 1
ATOM 741 N N . THR A 1 92 ? -3.395 9.416 -1.316 1.00 90.25 92 THR A N 1
ATOM 742 C CA . THR A 1 92 ? -2.580 9.499 -2.539 1.00 90.25 92 THR A CA 1
ATOM 743 C C . THR A 1 92 ? -2.861 8.333 -3.490 1.00 90.25 92 THR A C 1
ATOM 745 O O . THR A 1 92 ? -2.885 8.534 -4.705 1.00 90.25 92 THR A O 1
ATOM 748 N N . TYR A 1 93 ? -3.136 7.142 -2.953 1.00 88.69 93 TYR A N 1
ATOM 749 C CA . TYR A 1 93 ? -3.224 5.898 -3.722 1.00 88.69 93 TYR A CA 1
ATOM 750 C C . TYR A 1 93 ? -4.634 5.307 -3.778 1.00 88.69 93 TYR A C 1
ATOM 752 O O . TYR A 1 93 ? -4.934 4.573 -4.712 1.00 88.69 93 TYR A O 1
ATOM 760 N N . VAL A 1 94 ? -5.494 5.611 -2.804 1.00 90.31 94 VAL A N 1
ATOM 761 C CA . VAL A 1 94 ? -6.850 5.048 -2.700 1.00 90.31 94 VAL A CA 1
ATOM 762 C C . VAL A 1 94 ? -7.894 6.118 -2.386 1.00 90.31 94 VAL A C 1
ATOM 764 O O . VAL A 1 94 ? -7.587 7.130 -1.755 1.00 90.31 94 VAL A O 1
ATOM 767 N N . ASP A 1 95 ? -9.143 5.880 -2.787 1.00 91.62 95 ASP A N 1
ATOM 768 C CA . ASP A 1 95 ? -10.279 6.656 -2.292 1.00 91.62 95 ASP A CA 1
ATOM 769 C C . ASP A 1 95 ? -10.642 6.185 -0.873 1.00 91.62 95 ASP A C 1
ATOM 771 O O . ASP A 1 95 ? -11.103 5.063 -0.650 1.00 91.62 95 ASP A O 1
ATOM 775 N N . MET A 1 96 ? -10.373 7.046 0.110 1.00 92.88 96 MET A N 1
ATOM 776 C CA . MET A 1 96 ? -10.558 6.729 1.527 1.00 92.88 96 MET A CA 1
ATOM 777 C C . MET A 1 96 ? -12.026 6.706 1.957 1.00 92.88 96 MET A C 1
ATOM 779 O O . MET A 1 96 ? -12.337 6.058 2.958 1.00 92.88 96 MET A O 1
ATOM 783 N N . GLU A 1 97 ? -12.909 7.419 1.256 1.00 90.12 97 GLU A N 1
ATOM 784 C CA . GLU A 1 97 ? -14.338 7.420 1.575 1.00 90.12 97 GLU A CA 1
ATOM 785 C C . GLU A 1 97 ? -15.009 6.190 0.960 1.00 90.12 97 GLU A C 1
ATOM 787 O O . GLU A 1 97 ? -15.722 5.481 1.667 1.00 90.12 97 GLU A O 1
ATOM 792 N N . GLU A 1 98 ? -14.667 5.845 -0.287 1.00 89.31 98 GLU A N 1
ATOM 793 C CA . GLU A 1 98 ? -15.106 4.590 -0.915 1.00 89.31 98 GLU A CA 1
ATOM 794 C C . GLU A 1 98 ? -14.746 3.374 -0.044 1.00 89.31 98 GLU A C 1
ATOM 796 O O . GLU A 1 98 ? -15.599 2.550 0.281 1.00 89.31 98 GLU A O 1
ATOM 801 N N . LEU A 1 99 ? -13.489 3.289 0.404 1.00 87.94 99 LEU A N 1
ATOM 802 C CA . LEU A 1 99 ? -12.998 2.185 1.237 1.00 87.94 99 LEU A CA 1
ATOM 803 C C . LEU A 1 99 ? -13.692 2.068 2.594 1.00 87.94 99 LEU A C 1
ATOM 805 O O . LEU A 1 99 ? -13.788 0.975 3.160 1.00 87.94 99 LEU A O 1
ATOM 809 N N . LYS A 1 100 ? -14.108 3.202 3.157 1.00 86.75 100 LYS A N 1
ATOM 810 C CA . LYS A 1 100 ? -14.789 3.252 4.449 1.00 86.75 100 LYS A CA 1
ATOM 811 C C . LYS A 1 100 ? -16.209 2.703 4.338 1.00 86.75 100 LYS A C 1
ATOM 813 O O . LYS A 1 100 ? -16.636 1.971 5.235 1.00 86.75 100 LYS A O 1
ATOM 818 N N . ASP A 1 101 ? -16.891 3.059 3.254 1.00 86.12 101 ASP A N 1
ATOM 819 C CA . ASP A 1 101 ? -18.279 2.687 2.982 1.00 86.12 101 ASP A CA 1
ATOM 820 C C . ASP A 1 101 ? -18.406 1.283 2.372 1.00 86.12 101 ASP A C 1
ATOM 822 O O . ASP A 1 101 ? -19.484 0.689 2.389 1.00 86.12 101 ASP A O 1
ATOM 826 N N . GLU A 1 102 ? -17.305 0.716 1.879 1.00 83.75 102 GLU A N 1
ATOM 827 C CA . GLU A 1 102 ? -17.267 -0.657 1.396 1.00 83.75 102 GLU A CA 1
ATOM 828 C C . GLU A 1 102 ? -17.541 -1.669 2.527 1.00 83.75 102 GLU A C 1
ATOM 830 O O . GLU A 1 102 ? -16.980 -1.585 3.627 1.00 83.75 102 GLU A O 1
ATOM 835 N N . ASP A 1 103 ? -18.395 -2.655 2.237 1.00 78.12 103 ASP A N 1
ATOM 836 C CA . ASP A 1 103 ? -18.782 -3.721 3.167 1.00 78.12 103 ASP A CA 1
ATOM 837 C C . ASP A 1 103 ? -17.562 -4.530 3.644 1.00 78.12 103 ASP A C 1
ATOM 839 O O . ASP A 1 103 ? -16.577 -4.676 2.921 1.00 78.12 103 ASP A O 1
ATOM 843 N N . ASP A 1 104 ? -17.614 -5.072 4.860 1.00 73.19 104 ASP A N 1
ATOM 844 C CA . ASP A 1 104 ? -16.549 -5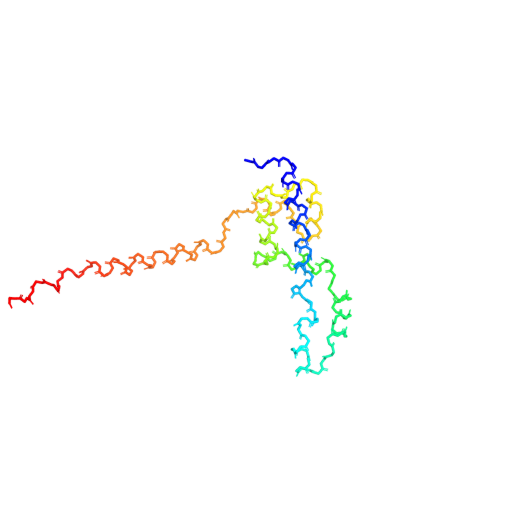.925 5.411 1.00 73.19 104 ASP A CA 1
ATOM 845 C C . ASP A 1 104 ? -16.492 -7.296 4.732 1.00 73.19 104 ASP A C 1
ATOM 847 O O . ASP A 1 104 ? -15.488 -7.999 4.856 1.00 73.19 104 ASP A O 1
ATOM 851 N N . ARG A 1 105 ? -17.544 -7.648 3.983 1.00 72.12 105 ARG A N 1
ATOM 852 C CA . ARG A 1 105 ? -17.626 -8.871 3.191 1.00 72.12 105 ARG A CA 1
ATOM 853 C C . ARG A 1 105 ? -16.450 -8.981 2.219 1.00 72.12 105 ARG A C 1
ATOM 855 O O . ARG A 1 105 ? -16.265 -8.147 1.332 1.00 72.12 105 ARG A O 1
ATOM 862 N N . MET A 1 106 ? -15.694 -10.062 2.347 1.00 69.19 106 MET A N 1
ATOM 863 C CA . MET A 1 106 ? -14.637 -10.458 1.420 1.00 69.19 106 MET A CA 1
ATOM 864 C C . MET A 1 106 ? -15.136 -11.603 0.532 1.00 69.19 106 MET A C 1
ATOM 866 O O . MET A 1 106 ? -15.920 -12.441 0.968 1.00 69.19 106 MET A O 1
ATOM 870 N N . VAL A 1 107 ? -14.627 -11.721 -0.701 1.00 66.81 107 VAL A N 1
ATOM 871 C CA . VAL A 1 107 ? -14.942 -12.868 -1.590 1.00 66.81 107 VAL A CA 1
ATOM 872 C C . VAL A 1 107 ? -14.611 -14.216 -0.919 1.00 66.81 107 VAL A C 1
ATOM 874 O O . VAL A 1 107 ? -15.257 -15.228 -1.183 1.00 66.81 107 VAL A O 1
ATOM 877 N N . GLY A 1 108 ? -13.630 -14.228 -0.009 1.00 67.12 108 GLY A N 1
ATOM 878 C CA . GLY A 1 108 ? -13.268 -15.400 0.787 1.00 67.12 108 GLY A CA 1
ATOM 879 C C . GLY A 1 108 ? -14.359 -15.880 1.751 1.00 67.12 108 GLY A C 1
ATOM 880 O O . GLY A 1 108 ? -14.382 -17.072 2.049 1.00 67.12 108 GLY A O 1
ATOM 881 N N . ASP A 1 109 ? -15.273 -15.009 2.188 1.00 76.00 109 ASP A N 1
ATOM 882 C CA . ASP A 1 109 ? -16.345 -15.376 3.121 1.00 76.00 109 ASP A CA 1
ATOM 883 C C . ASP A 1 109 ? -17.343 -16.328 2.453 1.00 76.00 109 ASP A C 1
ATOM 885 O O . ASP A 1 109 ? -17.675 -17.375 3.009 1.00 76.00 109 ASP A O 1
ATOM 889 N N . ASP A 1 110 ? -17.730 -16.030 1.208 1.00 80.38 110 ASP A N 1
ATOM 890 C CA . ASP A 1 110 ? -18.640 -16.868 0.418 1.00 80.38 110 ASP A CA 1
ATOM 891 C C . ASP A 1 110 ? -18.002 -18.226 0.077 1.00 80.38 110 ASP A C 1
ATOM 893 O O . ASP A 1 110 ? -18.652 -19.272 0.137 1.00 80.38 110 ASP A O 1
ATOM 897 N N . ILE A 1 111 ? -16.706 -18.227 -0.261 1.00 81.94 111 ILE A N 1
ATOM 898 C CA . ILE A 1 111 ? -15.947 -19.454 -0.546 1.00 81.94 111 ILE A CA 1
ATOM 899 C C . ILE A 1 111 ? -15.829 -20.313 0.720 1.00 81.94 111 ILE A C 1
ATOM 901 O O . ILE A 1 111 ? -16.003 -21.533 0.661 1.00 81.94 111 ILE A O 1
ATOM 905 N N . ALA A 1 112 ? -15.556 -19.695 1.872 1.00 81.88 112 ALA A N 1
ATOM 906 C CA . ALA A 1 112 ? -15.488 -20.389 3.152 1.00 81.88 112 ALA A CA 1
ATOM 907 C C . ALA A 1 112 ? -16.854 -20.967 3.554 1.00 81.88 112 ALA A C 1
ATOM 909 O O . ALA A 1 112 ? -16.915 -22.119 3.988 1.00 81.88 112 ALA A O 1
ATOM 910 N N . GLU A 1 113 ? -17.947 -20.224 3.362 1.00 90.06 113 GLU A N 1
ATOM 911 C CA . GLU A 1 113 ? -19.309 -20.692 3.638 1.00 90.06 113 GLU A CA 1
ATOM 912 C C . GLU A 1 113 ? -19.677 -21.909 2.774 1.00 90.06 113 GLU A C 1
ATOM 914 O O . GLU A 1 113 ? -20.113 -22.937 3.303 1.00 90.06 113 GLU A O 1
ATOM 919 N N . GLN A 1 114 ? -19.405 -21.852 1.465 1.00 88.56 114 GLN A N 1
ATOM 920 C CA . GLN A 1 114 ? -19.599 -22.992 0.559 1.00 88.56 114 GLN A CA 1
ATOM 921 C C . GLN A 1 114 ? -18.735 -24.197 0.953 1.00 88.56 114 GLN A C 1
ATOM 923 O O . GLN A 1 114 ? -19.210 -25.336 0.946 1.00 88.56 114 GLN A O 1
ATOM 928 N N . GLY A 1 115 ? -17.478 -23.959 1.338 1.00 88.44 115 GLY A N 1
ATOM 929 C CA . GLY A 1 115 ? -16.580 -24.995 1.842 1.00 88.44 115 GLY A CA 1
ATOM 930 C C . GLY A 1 115 ? -17.110 -25.662 3.115 1.00 88.44 115 GLY A C 1
ATOM 931 O O . GLY A 1 115 ? -17.077 -26.888 3.230 1.00 88.44 115 GLY A O 1
ATOM 932 N N . ILE A 1 116 ? -17.658 -24.883 4.051 1.00 90.88 116 ILE A N 1
ATOM 933 C CA . ILE A 1 116 ? -18.283 -25.390 5.279 1.00 90.88 116 ILE A CA 1
ATOM 934 C C . ILE A 1 116 ? -19.527 -26.226 4.956 1.00 90.88 116 ILE A C 1
ATOM 936 O O . ILE A 1 116 ? -19.675 -27.317 5.512 1.00 90.88 116 ILE A O 1
ATOM 940 N N . GLU A 1 117 ? -20.406 -25.762 4.064 1.00 91.56 117 GLU A N 1
ATOM 941 C CA . GLU A 1 117 ? -21.580 -26.527 3.621 1.00 91.56 117 GLU A CA 1
ATOM 942 C C . GLU A 1 117 ? -21.173 -27.864 2.995 1.00 91.56 117 GLU A C 1
AT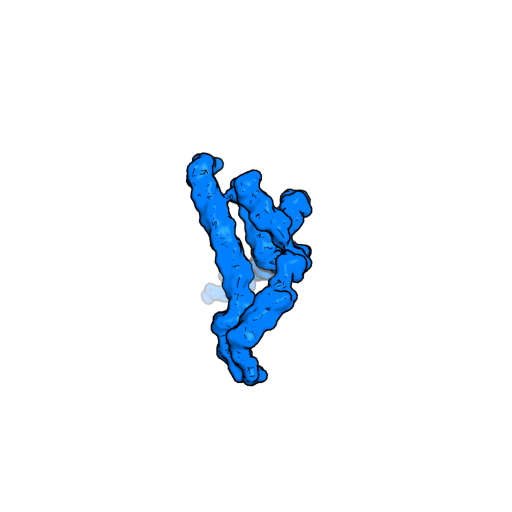OM 944 O O . GLU A 1 117 ? -21.673 -28.921 3.392 1.00 91.56 117 GLU A O 1
ATOM 949 N N . PHE A 1 118 ? -20.179 -27.855 2.106 1.00 89.56 118 PHE A N 1
ATOM 950 C CA . PHE A 1 118 ? -19.627 -29.081 1.541 1.00 89.56 118 PHE A CA 1
ATOM 951 C C . PHE A 1 118 ? -19.087 -30.026 2.630 1.00 89.56 118 PHE A C 1
ATOM 953 O O . PHE A 1 118 ? -19.460 -31.202 2.667 1.00 89.56 118 PHE A O 1
ATOM 960 N N . LEU A 1 119 ? -18.282 -29.531 3.576 1.00 88.81 119 LEU A N 1
ATOM 961 C CA . LEU A 1 119 ? -17.744 -30.338 4.680 1.00 88.81 119 LEU A CA 1
ATOM 962 C C . LEU A 1 119 ? -18.841 -30.925 5.583 1.00 88.81 119 LEU A C 1
ATOM 964 O O . LEU A 1 119 ? -18.703 -32.061 6.050 1.00 88.81 119 LEU A O 1
ATOM 968 N N . LYS A 1 120 ? -19.951 -30.206 5.807 1.00 87.75 120 LYS A N 1
ATOM 969 C CA . LYS A 1 120 ? -21.127 -30.756 6.503 1.00 87.75 120 LYS A CA 1
ATOM 970 C C . LYS A 1 120 ? -21.674 -31.964 5.745 1.00 87.75 120 LYS A C 1
ATOM 972 O O . LYS A 1 120 ? -21.886 -33.005 6.369 1.00 87.75 120 LYS A O 1
ATOM 977 N N . THR A 1 121 ? -21.849 -31.879 4.423 1.00 86.25 121 THR A N 1
ATOM 978 C CA . THR A 1 121 ? -22.353 -33.021 3.635 1.00 86.25 121 THR A CA 1
ATOM 979 C C . THR A 1 121 ? -21.467 -34.259 3.784 1.00 86.25 121 THR A C 1
ATOM 981 O O . THR A 1 121 ? -21.988 -35.343 4.037 1.00 86.25 121 THR A O 1
ATOM 984 N N . VAL A 1 122 ? -20.141 -34.098 3.740 1.00 85.00 122 VAL A N 1
ATOM 985 C CA . VAL A 1 122 ? -19.174 -35.197 3.904 1.00 85.00 122 VAL A CA 1
ATOM 986 C C . VAL A 1 122 ? -19.251 -35.806 5.309 1.00 85.00 122 VAL A C 1
ATOM 988 O O . VAL A 1 122 ? -19.362 -37.025 5.462 1.00 85.00 122 VAL A O 1
ATOM 991 N N . ASN A 1 123 ? -19.262 -34.974 6.353 1.00 79.38 123 ASN A N 1
ATOM 992 C CA . ASN A 1 123 ? -19.318 -35.445 7.740 1.00 79.38 123 ASN A CA 1
ATOM 993 C C . ASN A 1 123 ? -20.642 -36.153 8.082 1.00 79.38 123 ASN A C 1
ATOM 995 O O . ASN A 1 123 ? -20.647 -37.135 8.829 1.00 79.38 123 ASN A O 1
ATOM 999 N N . PHE A 1 124 ? -21.770 -35.693 7.532 1.00 70.81 124 PHE A N 1
ATOM 1000 C CA . PHE A 1 124 ? -23.072 -36.334 7.737 1.00 70.81 124 PHE A CA 1
ATOM 1001 C C . PHE A 1 124 ? -23.320 -37.526 6.801 1.00 70.81 124 PHE A C 1
ATOM 1003 O O . PHE A 1 124 ? -24.087 -38.420 7.168 1.00 70.81 124 PHE A O 1
ATOM 1010 N N . ALA A 1 125 ? -22.643 -37.604 5.651 1.00 60.94 125 ALA A N 1
ATOM 1011 C CA . ALA A 1 125 ? -22.633 -38.797 4.807 1.00 60.94 125 ALA A CA 1
ATOM 1012 C C . ALA A 1 125 ? -21.976 -39.988 5.530 1.00 60.94 125 ALA A C 1
ATOM 1014 O O . ALA A 1 125 ? -22.526 -41.087 5.512 1.00 60.94 125 ALA A O 1
ATOM 1015 N N . ASN A 1 126 ? -20.883 -39.757 6.270 1.00 58.56 126 ASN A N 1
ATOM 1016 C CA . ASN A 1 126 ? -20.220 -40.797 7.069 1.00 58.56 126 ASN A CA 1
ATOM 1017 C C . ASN A 1 126 ? -21.003 -41.225 8.326 1.00 58.56 126 ASN A C 1
ATOM 1019 O O . ASN A 1 126 ? -20.854 -42.356 8.783 1.00 58.56 126 ASN A O 1
ATOM 1023 N N . LYS A 1 127 ? -21.889 -40.381 8.874 1.00 55.78 127 LYS A N 1
ATOM 1024 C CA . LYS A 1 127 ? -22.768 -40.760 10.0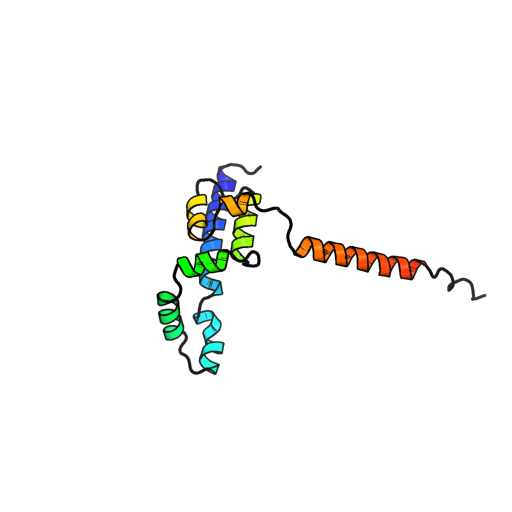03 1.00 55.78 127 LYS A CA 1
ATOM 1025 C C . LYS A 1 127 ? -23.946 -41.656 9.608 1.00 55.78 127 LYS A C 1
ATOM 1027 O O . LYS A 1 127 ? -24.567 -42.247 10.488 1.00 55.78 127 LYS A O 1
ATOM 1032 N N . LYS A 1 128 ? -24.265 -41.777 8.314 1.00 50.84 128 LYS A N 1
ATOM 1033 C CA . LYS A 1 128 ? -25.369 -42.623 7.827 1.00 50.84 128 LYS A CA 1
ATOM 1034 C C . LYS A 1 128 ? -25.032 -44.111 7.721 1.00 50.84 128 LYS A C 1
ATOM 1036 O O . LYS A 1 128 ? -25.915 -44.875 7.345 1.00 50.84 128 LYS A O 1
ATOM 1041 N N . ASN A 1 129 ? -23.836 -44.545 8.130 1.00 51.81 129 ASN A N 1
ATOM 1042 C CA . ASN A 1 129 ? -23.503 -45.968 8.207 1.00 51.81 129 ASN A CA 1
ATOM 1043 C C . ASN A 1 129 ? -23.214 -46.444 9.650 1.00 51.81 129 ASN A C 1
ATOM 1045 O O . ASN A 1 129 ? -22.062 -46.688 9.999 1.00 51.81 129 ASN A O 1
ATOM 1049 N N . PRO A 1 130 ? -24.240 -46.636 10.509 1.00 45.22 130 PRO A N 1
ATOM 1050 C CA . PRO A 1 130 ? -24.086 -47.341 11.783 1.00 45.22 130 PRO A CA 1
ATOM 1051 C C . PRO A 1 130 ? -24.039 -48.875 11.640 1.00 45.22 130 PRO A C 1
ATOM 1053 O O . PRO A 1 130 ? -24.072 -49.574 12.647 1.00 45.22 130 PRO A O 1
ATOM 1056 N N . MET A 1 131 ? -23.989 -49.438 10.426 1.00 49.56 131 MET A N 1
ATOM 1057 C CA . MET A 1 131 ? -24.040 -50.892 10.213 1.00 49.56 131 MET A CA 1
ATOM 1058 C C . MET A 1 131 ? -22.693 -51.481 9.781 1.00 49.56 131 MET A C 1
ATOM 1060 O O . MET A 1 131 ? -22.602 -52.065 8.707 1.00 49.56 131 MET A O 1
ATOM 1064 N N . HIS A 1 132 ? -21.644 -51.370 10.605 1.00 47.53 132 HIS A N 1
ATOM 1065 C CA . HIS A 1 132 ? -20.479 -52.268 10.478 1.00 47.53 132 HIS A CA 1
ATOM 1066 C C . HIS A 1 132 ? -19.638 -52.446 11.757 1.00 47.53 132 HIS A C 1
ATOM 1068 O O . HIS A 1 132 ? -18.417 -52.528 11.702 1.00 47.53 132 HIS A O 1
ATOM 1074 N N . SER A 1 133 ? -20.272 -52.560 12.930 1.00 44.53 133 SER A N 1
ATOM 1075 C CA . SER A 1 133 ? -19.595 -53.155 14.103 1.00 44.53 133 SER A CA 1
ATOM 1076 C C . SER A 1 133 ? -20.512 -53.997 14.999 1.00 44.53 133 SER A C 1
ATOM 1078 O O . SER A 1 133 ? -20.271 -54.120 16.195 1.00 44.53 133 SER A O 1
ATOM 1080 N N . ALA A 1 134 ? -21.558 -54.592 14.422 1.00 45.41 134 ALA A N 1
ATOM 1081 C CA . ALA A 1 134 ? -22.354 -55.641 15.058 1.00 45.41 134 ALA A CA 1
ATOM 1082 C C . ALA A 1 134 ? -22.344 -56.897 14.173 1.00 45.41 134 ALA A C 1
ATOM 1084 O O . ALA A 1 134 ? -23.368 -57.274 13.614 1.00 45.41 134 ALA A O 1
ATOM 1085 N N . ALA A 1 135 ? -21.160 -57.479 13.971 1.00 45.47 135 ALA A N 1
ATOM 1086 C CA . ALA A 1 135 ? -20.981 -58.836 13.451 1.00 45.47 135 ALA A CA 1
ATOM 1087 C C . ALA A 1 135 ? -19.522 -59.279 13.659 1.00 45.47 135 ALA A C 1
ATOM 1089 O O . ALA A 1 135 ? -18.704 -59.176 12.750 1.00 45.47 135 ALA A O 1
ATOM 1090 N N . ALA A 1 136 ? -19.201 -59.713 14.875 1.00 37.00 136 ALA A N 1
ATOM 1091 C CA . ALA A 1 136 ? -18.129 -60.664 15.168 1.00 37.00 136 ALA A CA 1
ATOM 1092 C C . ALA A 1 136 ? -18.354 -61.158 16.605 1.00 37.00 136 ALA A C 1
ATOM 1094 O O . ALA A 1 136 ? -17.903 -60.531 17.564 1.00 37.00 136 ALA A O 1
ATOM 1095 N N . GLU A 1 137 ? -19.169 -62.210 16.718 1.00 37.47 137 GLU A N 1
ATOM 1096 C CA . GLU A 1 137 ? -19.012 -63.220 17.774 1.00 37.47 137 GLU A CA 1
ATOM 1097 C C . GLU A 1 137 ? -17.663 -63.935 17.616 1.00 37.47 137 GLU A C 1
ATOM 1099 O O . GLU A 1 137 ? -17.189 -64.044 16.458 1.00 37.47 137 GLU A O 1
#

pLDDT: mean 84.24, std 13.61, range [37.0, 97.25]

Radius of gyration: 23.97 Å; chains: 1; bounding box: 45×75×46 Å

Foldseek 3Di:
DDDPVVLVVLLVVLLVVLVVCLQVVPQLVVVQVVCVVVVHGSVVVNVVCVVPCDLVNLLVLLVDPPPPSVVSVLVCVVVVSDDPVCPVVCVSRYDPVCSVPDDPDDPVVVVVVVVVVVVVVVVVVVVVDPPDPPDDD